Protein AF-W9H9Z2-F1 (afdb_monomer_lite)

pLDDT: mean 83.56, std 14.47, range [39.41, 97.75]

Radius of gyration: 13.72 Å; chains: 1; bounding box: 33×28×39 Å

Secondary structure (DSSP, 8-state):
----PPPPGGG-TT--TT-EEEEEEEEE---SS-TT-EEEEEEEEE-BTB-EEEEEEEEE-GGGSS-EEEEEEEEESS-HHHHHHHHHHHT-----

Organism: NCBI:txid1385369

Sequence (96 aa):
MSERQPVAPATIPLCGPADTLELIAGGSRATAREPDRCEWVFGAVHRGFGTWTHLYLVIESSRLGRSEIRLSLVLEGDRLDEARRRAVAGWWRPVD

Foldseek 3Di:
DDFDDPDDPVPPPPADPPKDKDFLDKGDPADPVFRRKIKTWMWMFHPPPATKIWIWIWIDGVVVVDIDIDTDDIDHHDCRVVVSVCCCVPPDDDPD

Structure (mmCIF, N/CA/C/O backbone):
data_AF-W9H9Z2-F1
#
_entry.id   AF-W9H9Z2-F1
#
loop_
_atom_site.group_PDB
_atom_site.id
_atom_site.type_symbol
_atom_site.label_atom_id
_atom_site.label_alt_id
_atom_site.label_comp_id
_atom_site.label_asym_id
_atom_site.label_entity_id
_atom_site.label_seq_id
_atom_site.pdbx_PDB_ins_code
_atom_site.Cartn_x
_atom_site.Cartn_y
_atom_site.Cartn_z
_atom_site.occupancy
_atom_site.B_iso_or_equiv
_atom_site.auth_seq_id
_atom_site.auth_comp_id
_atom_site.auth_asym_id
_atom_site.auth_atom_id
_atom_site.pdbx_PDB_model_num
ATOM 1 N N . MET A 1 1 ? 20.260 -10.115 -11.891 1.00 39.41 1 MET A N 1
ATOM 2 C CA . MET A 1 1 ? 19.622 -8.783 -11.952 1.00 39.41 1 MET A CA 1
ATOM 3 C C . MET A 1 1 ? 19.314 -8.397 -10.522 1.00 39.41 1 MET A C 1
ATOM 5 O O . MET A 1 1 ? 18.675 -9.189 -9.849 1.00 39.41 1 MET A O 1
ATOM 9 N N . SER A 1 2 ? 19.870 -7.295 -10.019 1.00 43.16 2 SER A N 1
ATOM 10 C CA . SER A 1 2 ? 19.665 -6.894 -8.623 1.00 43.16 2 SER A CA 1
ATOM 11 C C . SER A 1 2 ? 18.223 -6.422 -8.469 1.00 43.16 2 SER A C 1
ATOM 13 O O . SER A 1 2 ? 17.844 -5.433 -9.095 1.00 43.16 2 SER A O 1
ATOM 15 N N . GLU A 1 3 ? 17.412 -7.140 -7.697 1.00 54.50 3 GLU A N 1
ATOM 16 C CA . GLU A 1 3 ? 16.066 -6.693 -7.347 1.00 54.50 3 GLU A CA 1
ATOM 17 C C . GLU A 1 3 ? 16.210 -5.369 -6.594 1.00 54.50 3 GLU A C 1
ATOM 19 O O . GLU A 1 3 ? 16.836 -5.298 -5.534 1.00 54.50 3 GLU A O 1
ATOM 24 N N . ARG A 1 4 ? 15.741 -4.278 -7.206 1.00 60.91 4 ARG A N 1
ATOM 25 C CA . ARG A 1 4 ? 15.809 -2.951 -6.599 1.00 60.91 4 ARG A CA 1
ATOM 26 C C . ARG A 1 4 ? 14.914 -3.001 -5.365 1.00 60.91 4 ARG A C 1
ATOM 28 O O . ARG A 1 4 ? 13.702 -3.166 -5.499 1.00 60.91 4 ARG A O 1
ATOM 35 N N . GLN A 1 5 ? 15.518 -2.933 -4.180 1.00 59.84 5 GLN A N 1
ATOM 36 C CA . GLN A 1 5 ? 14.752 -2.933 -2.942 1.00 59.84 5 GLN A CA 1
ATOM 37 C C . GLN A 1 5 ? 13.783 -1.742 -2.945 1.00 59.84 5 GLN A C 1
ATOM 39 O O . GLN A 1 5 ? 14.144 -0.669 -3.439 1.00 59.84 5 GLN A O 1
ATOM 44 N N . PRO A 1 6 ? 12.560 -1.922 -2.421 1.00 60.97 6 PRO A N 1
ATOM 45 C CA . PRO A 1 6 ? 11.638 -0.818 -2.212 1.00 60.97 6 PRO A CA 1
ATOM 46 C C . PRO A 1 6 ? 12.333 0.269 -1.401 1.00 60.97 6 PRO A C 1
ATOM 48 O O . PRO A 1 6 ? 12.986 -0.028 -0.396 1.00 60.97 6 PRO A O 1
ATOM 51 N N . VAL A 1 7 ? 12.185 1.526 -1.822 1.00 60.31 7 VAL A N 1
ATOM 52 C CA . VAL A 1 7 ? 12.564 2.647 -0.962 1.00 60.31 7 VAL A CA 1
ATOM 53 C C . VAL A 1 7 ? 11.781 2.505 0.341 1.00 60.31 7 VAL A C 1
ATOM 55 O O . VAL A 1 7 ? 10.590 2.188 0.338 1.00 60.31 7 VAL A O 1
ATOM 58 N N . ALA A 1 8 ? 12.507 2.638 1.452 1.00 54.47 8 ALA A N 1
ATOM 59 C CA . ALA A 1 8 ? 12.034 2.298 2.781 1.00 54.47 8 ALA A CA 1
ATOM 60 C C . ALA A 1 8 ? 10.637 2.895 3.070 1.00 54.47 8 ALA A C 1
ATOM 62 O O . ALA A 1 8 ? 10.416 4.071 2.775 1.00 54.47 8 ALA A O 1
ATOM 63 N N . PRO A 1 9 ? 9.732 2.139 3.727 1.00 54.59 9 PRO A N 1
ATOM 64 C CA . PRO A 1 9 ? 8.369 2.572 4.064 1.00 54.59 9 PRO A CA 1
ATOM 65 C C . PRO A 1 9 ? 8.290 3.916 4.815 1.00 54.59 9 PRO A C 1
ATOM 67 O O . PRO A 1 9 ? 7.251 4.571 4.815 1.00 54.59 9 PRO A O 1
ATOM 70 N N . ALA A 1 10 ? 9.402 4.346 5.424 1.00 51.66 10 ALA A N 1
ATOM 71 C CA . ALA A 1 10 ? 9.573 5.628 6.103 1.00 51.66 10 ALA A CA 1
ATOM 72 C C . ALA A 1 10 ? 9.278 6.867 5.227 1.00 51.66 10 ALA A C 1
ATOM 74 O O . ALA A 1 10 ? 9.236 7.977 5.751 1.00 51.66 10 ALA A O 1
ATOM 75 N N . THR A 1 11 ? 9.078 6.706 3.915 1.00 56.41 11 THR A N 1
ATOM 76 C CA . THR A 1 11 ? 8.768 7.802 2.990 1.00 56.41 11 THR A CA 1
ATOM 77 C C . THR A 1 11 ? 7.286 8.005 2.705 1.00 56.41 11 THR A C 1
ATOM 79 O O . THR A 1 11 ? 6.982 8.990 2.040 1.00 56.41 11 THR A O 1
ATOM 82 N N . ILE A 1 12 ? 6.353 7.166 3.184 1.00 66.25 12 ILE A N 1
ATOM 83 C CA . ILE A 1 12 ? 4.923 7.515 3.103 1.00 66.25 12 ILE A CA 1
ATOM 84 C C . ILE A 1 12 ? 4.650 8.532 4.217 1.00 66.25 12 ILE A C 1
ATOM 86 O O . ILE A 1 12 ? 4.483 8.137 5.372 1.00 66.25 12 ILE A O 1
ATOM 90 N N . PRO A 1 13 ? 4.568 9.841 3.906 1.00 60.59 13 PRO A N 1
ATOM 91 C CA . PRO A 1 13 ? 4.598 10.912 4.906 1.00 60.59 13 PRO A CA 1
ATOM 92 C C . PRO A 1 13 ? 3.298 11.002 5.725 1.00 60.59 13 PRO A C 1
ATOM 94 O O . PRO A 1 13 ? 3.107 11.935 6.496 1.00 60.59 13 PRO A O 1
ATOM 97 N N . LEU A 1 14 ? 2.384 10.052 5.520 1.00 69.25 14 LEU A N 1
ATOM 98 C CA . LEU A 1 14 ? 1.044 10.001 6.090 1.00 69.25 14 LEU A CA 1
AT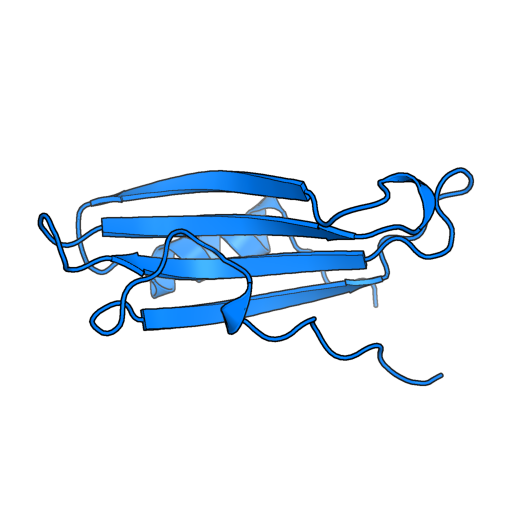OM 99 C C . LEU A 1 14 ? 0.916 8.959 7.207 1.00 69.25 14 LEU A C 1
ATOM 101 O O . LEU A 1 14 ? -0.133 8.907 7.840 1.00 69.25 14 LEU A O 1
ATOM 105 N N . CYS A 1 15 ? 1.937 8.127 7.442 1.00 81.62 15 CYS A N 1
ATOM 106 C CA . CYS A 1 15 ? 1.916 7.134 8.516 1.00 81.62 15 CYS A CA 1
ATOM 107 C C . CYS A 1 15 ? 2.607 7.685 9.769 1.00 81.62 15 CYS A C 1
ATOM 109 O O . CYS A 1 15 ? 3.787 8.033 9.737 1.00 81.62 15 CYS A O 1
ATOM 111 N N . GLY A 1 16 ? 1.867 7.764 10.872 1.00 81.69 16 GLY A N 1
ATOM 112 C CA . GLY A 1 16 ? 2.401 8.104 12.187 1.00 81.69 16 GLY A CA 1
ATOM 113 C C . GLY A 1 16 ? 2.965 6.887 12.937 1.00 81.69 16 GLY A C 1
ATOM 114 O O . GLY A 1 16 ? 2.799 5.751 12.499 1.00 81.69 16 GLY A O 1
ATOM 115 N N . PRO A 1 17 ? 3.575 7.086 14.120 1.00 83.69 17 PRO A N 1
ATOM 116 C CA . PRO A 1 17 ? 4.180 6.004 14.912 1.00 83.69 17 PRO A CA 1
ATOM 117 C C . PRO A 1 17 ? 3.213 4.894 15.358 1.00 83.69 17 PRO A C 1
ATOM 119 O O . PRO A 1 17 ? 3.652 3.802 15.701 1.00 83.69 17 PRO A O 1
ATOM 122 N N . ALA A 1 18 ? 1.908 5.180 15.397 1.00 85.75 18 ALA A N 1
ATOM 123 C CA . ALA A 1 18 ? 0.861 4.227 15.776 1.00 85.75 18 ALA A CA 1
ATOM 124 C C . ALA A 1 18 ? 0.264 3.465 14.575 1.00 85.75 18 ALA A C 1
ATOM 126 O O . ALA A 1 18 ? -0.569 2.565 14.748 1.00 85.75 18 ALA A O 1
ATOM 127 N N . ASP A 1 19 ? 0.659 3.838 13.360 1.00 90.19 19 ASP A N 1
ATOM 128 C CA . ASP A 1 19 ? 0.123 3.263 12.139 1.00 90.19 19 ASP A CA 1
ATOM 129 C C . ASP A 1 19 ? 0.911 2.007 11.758 1.00 90.19 19 ASP A C 1
ATOM 131 O O . ASP A 1 19 ? 2.107 1.881 12.020 1.00 90.19 19 ASP A O 1
ATOM 135 N N . THR A 1 20 ? 0.232 1.051 11.130 1.00 90.69 20 THR A N 1
ATOM 136 C CA . THR A 1 20 ? 0.899 -0.112 10.530 1.00 90.69 20 THR A CA 1
ATOM 137 C C . THR A 1 20 ? 1.111 0.163 9.056 1.00 90.69 20 THR A C 1
ATOM 139 O O . THR A 1 20 ? 0.188 0.635 8.402 1.00 90.69 20 THR A O 1
ATOM 142 N N . LEU A 1 21 ? 2.284 -0.172 8.524 1.00 90.19 21 LEU A N 1
ATOM 143 C CA . LEU A 1 21 ? 2.582 -0.061 7.102 1.00 90.19 21 LEU A CA 1
ATOM 144 C C . LEU A 1 21 ? 3.131 -1.389 6.578 1.00 90.19 21 LEU A C 1
ATOM 146 O O . LEU A 1 21 ? 4.127 -1.897 7.087 1.00 90.19 21 LEU A O 1
ATOM 150 N N . GLU A 1 22 ? 2.481 -1.940 5.559 1.00 90.88 22 GLU A N 1
ATOM 151 C CA . GLU A 1 22 ? 2.847 -3.190 4.894 1.00 90.88 22 GLU A CA 1
ATOM 152 C C . GLU A 1 22 ? 3.125 -2.920 3.415 1.00 90.88 22 GLU A C 1
ATOM 154 O O . GLU A 1 22 ? 2.308 -2.313 2.722 1.00 90.88 22 GLU A O 1
ATOM 159 N N . LEU A 1 23 ? 4.256 -3.409 2.905 1.00 90.06 23 LEU A N 1
ATOM 160 C CA . LEU A 1 23 ? 4.454 -3.543 1.465 1.00 90.06 23 LEU A CA 1
ATOM 161 C C . LEU A 1 23 ? 3.658 -4.756 0.976 1.00 90.06 23 LEU A C 1
ATOM 163 O O . LEU A 1 23 ? 3.997 -5.889 1.303 1.00 90.06 23 LEU A O 1
ATOM 167 N N . ILE A 1 24 ? 2.627 -4.513 0.173 1.00 90.75 24 ILE A N 1
ATOM 168 C CA . ILE A 1 24 ? 1.780 -5.566 -0.394 1.00 90.75 24 ILE A CA 1
ATOM 169 C C . ILE A 1 24 ? 2.439 -6.175 -1.631 1.00 90.75 24 ILE A C 1
ATOM 171 O O . ILE A 1 24 ? 2.420 -7.390 -1.818 1.00 90.75 24 ILE A O 1
ATOM 175 N N . ALA A 1 25 ? 2.981 -5.327 -2.505 1.00 88.31 25 ALA A N 1
ATOM 176 C CA . ALA A 1 25 ? 3.606 -5.752 -3.747 1.00 88.31 25 ALA A CA 1
ATOM 177 C C . ALA A 1 25 ? 4.488 -4.647 -4.329 1.00 88.31 25 ALA A C 1
ATOM 179 O O . ALA A 1 25 ? 4.328 -3.478 -3.985 1.00 88.31 25 ALA A O 1
ATOM 180 N N . GLY A 1 26 ? 5.387 -4.982 -5.247 1.00 87.69 26 GLY A N 1
ATOM 181 C CA . GLY A 1 26 ? 6.138 -3.970 -5.976 1.00 87.69 26 GLY A CA 1
ATOM 182 C C . GLY A 1 26 ? 7.213 -4.552 -6.876 1.00 87.69 26 GLY A C 1
ATOM 183 O O . GLY A 1 26 ? 7.509 -5.744 -6.819 1.00 87.69 26 GLY A O 1
ATOM 184 N N . GLY A 1 27 ? 7.772 -3.705 -7.733 1.00 87.31 27 GLY A N 1
ATOM 185 C CA . GLY A 1 27 ? 8.756 -4.123 -8.721 1.00 87.31 27 GLY A CA 1
ATOM 186 C C . GLY A 1 27 ? 8.907 -3.163 -9.896 1.00 87.31 27 GLY A C 1
ATOM 187 O O . GLY A 1 27 ? 8.342 -2.066 -9.931 1.00 87.31 27 GLY A O 1
ATOM 188 N N . SER A 1 28 ? 9.703 -3.598 -10.874 1.00 88.62 28 SER A N 1
ATOM 189 C CA . SER A 1 28 ? 9.919 -2.853 -12.113 1.00 88.62 28 SER A CA 1
ATOM 190 C C . SER A 1 28 ? 8.634 -2.778 -12.935 1.00 88.62 28 SER A C 1
ATOM 192 O O . SER A 1 28 ? 7.987 -3.784 -13.218 1.00 88.62 28 SER A O 1
ATOM 194 N N . ARG A 1 29 ? 8.301 -1.56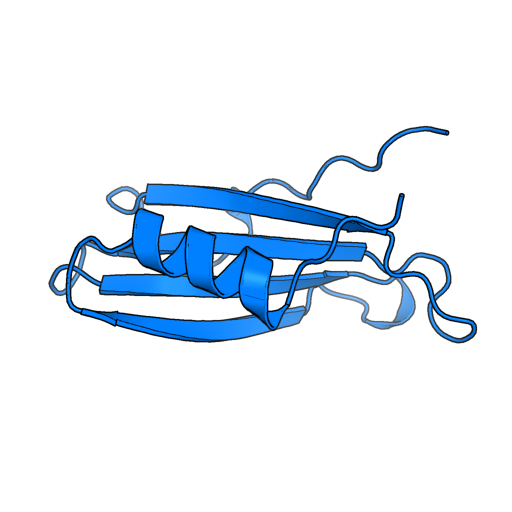1 -13.354 1.00 88.38 29 ARG A N 1
ATOM 195 C CA . ARG A 1 29 ? 7.212 -1.210 -14.270 1.00 88.38 29 ARG A CA 1
ATOM 196 C C . ARG A 1 29 ? 7.755 -0.293 -15.362 1.00 88.38 29 ARG A C 1
ATOM 198 O O . ARG A 1 29 ? 7.151 0.732 -15.696 1.00 88.38 29 ARG A O 1
ATOM 205 N N . ALA A 1 30 ? 8.932 -0.665 -15.861 1.00 89.12 30 ALA A N 1
ATOM 206 C CA . ALA A 1 30 ? 9.653 0.041 -16.900 1.00 89.12 30 ALA A CA 1
ATOM 207 C C . ALA A 1 30 ? 8.773 0.255 -18.137 1.00 89.12 30 ALA A C 1
ATOM 209 O O . ALA A 1 30 ? 8.040 -0.630 -18.578 1.00 89.12 30 ALA A O 1
ATOM 210 N N . THR A 1 31 ? 8.874 1.444 -18.715 1.00 88.62 31 THR A N 1
ATOM 211 C CA . THR A 1 31 ? 8.257 1.780 -19.998 1.00 88.62 31 THR A CA 1
ATOM 212 C C . THR A 1 31 ? 9.316 2.355 -20.928 1.00 88.62 31 THR A C 1
ATOM 214 O O . THR A 1 31 ? 10.385 2.763 -20.479 1.00 88.62 31 THR A O 1
ATOM 217 N N . ALA A 1 32 ? 9.017 2.472 -22.224 1.00 89.94 32 ALA A N 1
ATOM 218 C CA . ALA A 1 32 ? 9.934 3.108 -23.174 1.00 89.94 32 ALA A CA 1
ATOM 219 C C . ALA A 1 32 ? 10.301 4.558 -22.791 1.00 89.94 32 ALA A C 1
ATOM 221 O O . ALA A 1 32 ? 11.372 5.036 -23.147 1.00 89.94 32 ALA A O 1
ATOM 222 N N . ARG A 1 33 ? 9.416 5.263 -22.069 1.00 90.06 33 ARG A N 1
ATOM 223 C CA . ARG A 1 33 ? 9.641 6.646 -21.612 1.00 90.06 33 ARG A CA 1
ATOM 224 C C . ARG A 1 33 ? 10.304 6.729 -20.238 1.00 90.06 33 ARG A C 1
ATOM 226 O O . 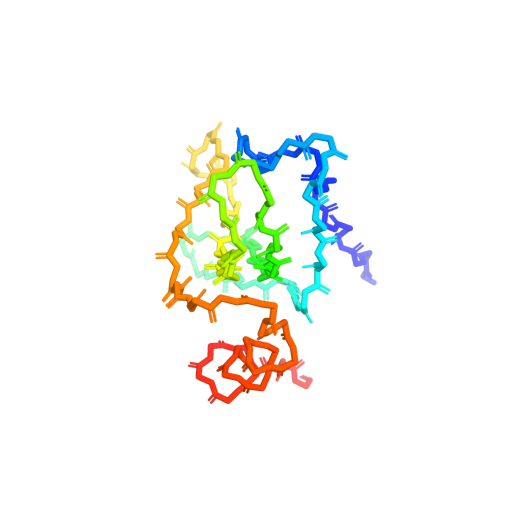ARG A 1 33 ? 10.910 7.747 -19.925 1.00 90.06 33 ARG A O 1
ATOM 233 N N . GLU A 1 34 ? 10.151 5.694 -19.420 1.00 91.62 34 GLU A N 1
ATOM 234 C CA . GLU A 1 34 ? 10.632 5.632 -18.038 1.00 91.62 34 GLU A CA 1
ATOM 235 C C . GLU A 1 34 ? 11.212 4.225 -17.796 1.00 91.62 34 GLU A C 1
ATOM 237 O O . GLU A 1 34 ? 10.535 3.360 -17.232 1.00 91.62 34 GLU A O 1
ATOM 242 N N . PRO A 1 35 ? 12.431 3.941 -18.292 1.00 90.56 35 PRO A N 1
ATOM 243 C CA . PRO A 1 35 ? 13.008 2.593 -18.275 1.00 90.56 35 PRO A CA 1
ATOM 244 C C . PRO A 1 35 ? 13.422 2.131 -16.872 1.00 90.56 35 PRO A C 1
ATOM 246 O O . PRO A 1 35 ? 13.586 0.9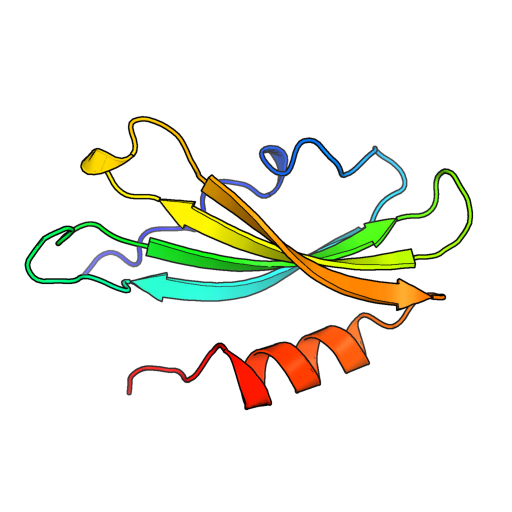41 -16.630 1.00 90.56 35 PRO A O 1
ATOM 249 N N . ASP A 1 36 ? 13.580 3.066 -15.940 1.00 90.44 36 ASP A N 1
ATOM 250 C CA . ASP A 1 36 ? 13.932 2.822 -14.544 1.00 90.44 36 ASP A CA 1
ATOM 251 C C . ASP A 1 36 ? 12.717 2.855 -13.609 1.00 90.44 36 ASP A C 1
ATOM 253 O O . ASP A 1 36 ? 12.885 2.897 -12.388 1.00 90.44 36 ASP A O 1
ATOM 257 N N . ARG A 1 37 ? 11.507 2.879 -14.184 1.00 91.62 37 ARG A N 1
ATOM 258 C CA . ARG A 1 37 ? 10.265 3.043 -13.442 1.00 91.62 37 ARG A CA 1
ATOM 259 C C . ARG A 1 37 ? 9.995 1.855 -12.533 1.00 91.62 37 ARG A C 1
ATOM 261 O O . ARG A 1 37 ? 9.925 0.714 -12.989 1.00 91.62 37 ARG A O 1
ATOM 268 N N . CYS A 1 38 ? 9.749 2.146 -11.267 1.00 90.12 38 CYS A N 1
ATOM 269 C CA . CYS A 1 38 ? 9.331 1.179 -10.268 1.00 90.12 38 CYS A CA 1
ATOM 270 C C . CYS A 1 38 ? 8.011 1.620 -9.639 1.00 90.12 38 CYS A C 1
ATOM 272 O O . CYS A 1 38 ? 7.739 2.811 -9.481 1.00 90.12 38 CYS A O 1
ATOM 274 N N . GLU A 1 39 ? 7.183 0.639 -9.306 1.00 90.75 39 GLU A N 1
ATOM 275 C CA . GLU A 1 39 ? 5.931 0.843 -8.589 1.00 90.75 39 GLU A CA 1
ATOM 276 C C . GLU A 1 39 ? 5.895 -0.059 -7.361 1.00 90.75 39 GLU A C 1
ATOM 278 O O . GLU A 1 39 ? 6.283 -1.227 -7.438 1.00 90.75 39 GLU A O 1
ATOM 283 N N . TRP A 1 40 ? 5.366 0.460 -6.257 1.00 90.00 40 TRP A N 1
ATOM 284 C CA . TRP A 1 40 ? 5.139 -0.293 -5.029 1.00 90.00 40 TRP A CA 1
ATOM 285 C C . TRP A 1 40 ? 3.769 0.023 -4.459 1.00 90.00 40 TRP A C 1
ATOM 287 O O . TRP A 1 40 ? 3.339 1.174 -4.416 1.00 90.00 40 TRP A O 1
ATOM 297 N N . VAL A 1 41 ? 3.087 -1.015 -4.004 1.00 91.19 41 VAL A N 1
ATOM 298 C CA . VAL A 1 41 ? 1.783 -0.939 -3.369 1.00 91.19 41 VAL A CA 1
ATOM 299 C C . VAL A 1 41 ? 1.959 -1.168 -1.880 1.00 91.19 41 VAL A C 1
ATOM 301 O O . VAL A 1 41 ? 2.425 -2.227 -1.461 1.00 91.19 41 VAL A O 1
ATOM 304 N N . PHE A 1 42 ? 1.539 -0.194 -1.084 1.00 91.75 42 PHE A N 1
ATOM 305 C CA . PHE A 1 42 ? 1.567 -0.261 0.368 1.00 91.75 42 PHE A CA 1
ATOM 306 C C . PHE A 1 42 ? 0.153 -0.237 0.939 1.00 91.75 42 PHE A C 1
ATOM 308 O O . PHE A 1 42 ? -0.676 0.565 0.514 1.00 91.75 42 PHE A O 1
ATOM 315 N N . GLY A 1 43 ? -0.111 -1.090 1.923 1.00 93.88 43 GLY A N 1
ATOM 316 C CA . GLY A 1 43 ? -1.288 -1.008 2.778 1.00 93.88 43 GLY A CA 1
ATOM 317 C C . GLY A 1 43 ? -0.918 -0.347 4.100 1.00 93.88 43 GLY A C 1
ATOM 318 O O . GLY A 1 43 ? 0.025 -0.782 4.755 1.00 93.88 43 GLY A O 1
ATOM 319 N N . ALA A 1 44 ? -1.646 0.693 4.492 1.00 94.19 44 ALA A N 1
ATOM 320 C CA . ALA A 1 44 ? -1.461 1.375 5.765 1.00 94.19 44 ALA A CA 1
ATOM 321 C C . ALA A 1 44 ? -2.716 1.243 6.626 1.00 94.19 44 ALA A C 1
ATOM 323 O O . ALA A 1 44 ? -3.812 1.480 6.127 1.00 94.19 44 ALA A O 1
ATOM 324 N N . VAL A 1 45 ? -2.566 0.921 7.909 1.00 95.75 45 VAL A N 1
ATOM 325 C CA . VAL A 1 45 ? -3.648 1.012 8.898 1.00 95.75 45 VAL A CA 1
ATOM 326 C C . VAL A 1 45 ? -3.376 2.214 9.789 1.00 95.75 45 VAL A C 1
ATOM 328 O O . VAL A 1 45 ? -2.502 2.159 10.655 1.00 95.75 45 VAL A O 1
ATOM 331 N N . HIS A 1 46 ? -4.126 3.289 9.565 1.00 94.38 46 HIS A N 1
ATOM 332 C CA . HIS A 1 46 ? -4.069 4.515 10.346 1.00 94.38 46 HIS A CA 1
ATOM 333 C C . HIS A 1 46 ? -4.892 4.384 11.627 1.00 94.38 46 HIS A C 1
ATOM 335 O O . HIS A 1 46 ? -6.008 3.861 11.584 1.00 94.38 46 HIS A O 1
ATOM 341 N N . ARG A 1 47 ? -4.357 4.855 12.761 1.00 92.44 47 ARG A N 1
ATOM 342 C CA . ARG A 1 47 ? -5.017 4.768 14.084 1.00 92.44 47 ARG A CA 1
ATOM 343 C C . ARG A 1 47 ? -5.167 6.102 14.820 1.00 92.44 47 ARG A C 1
ATOM 345 O O . ARG A 1 47 ? -5.800 6.143 15.870 1.00 92.44 47 ARG A O 1
ATOM 352 N N . GLY A 1 48 ? -4.612 7.192 14.286 1.00 85.88 48 GLY A N 1
ATOM 353 C CA . GLY A 1 48 ? -4.613 8.504 14.952 1.00 85.88 48 GLY A CA 1
ATOM 354 C C . GLY A 1 48 ? -5.986 9.185 15.068 1.00 85.88 48 GLY A C 1
ATOM 355 O O . GLY A 1 48 ? -6.215 9.918 16.025 1.00 85.88 48 GLY A O 1
ATOM 356 N N . PHE A 1 49 ? -6.909 8.931 14.134 1.00 85.50 49 PHE A N 1
ATOM 357 C CA . PHE A 1 49 ? -8.241 9.558 14.081 1.00 85.50 49 PHE A CA 1
ATOM 358 C C . PHE A 1 49 ? -9.314 8.531 13.685 1.00 85.50 49 PHE A C 1
ATOM 360 O O . PHE A 1 49 ? -9.975 8.642 12.652 1.00 85.50 49 PHE A O 1
ATOM 367 N N . GLY A 1 50 ? -9.443 7.487 14.504 1.00 90.50 50 GLY A N 1
ATOM 368 C CA . GLY A 1 50 ? -10.184 6.276 14.148 1.00 90.50 50 GLY A CA 1
ATOM 369 C C . GLY A 1 50 ? -9.314 5.290 13.369 1.00 90.50 50 GLY A C 1
ATOM 370 O O . GLY A 1 50 ? -8.154 5.576 13.067 1.00 90.50 50 GLY A O 1
ATOM 371 N N . THR A 1 51 ? -9.860 4.108 13.084 1.00 95.75 51 THR A N 1
ATOM 372 C CA . THR A 1 51 ? -9.142 3.067 12.3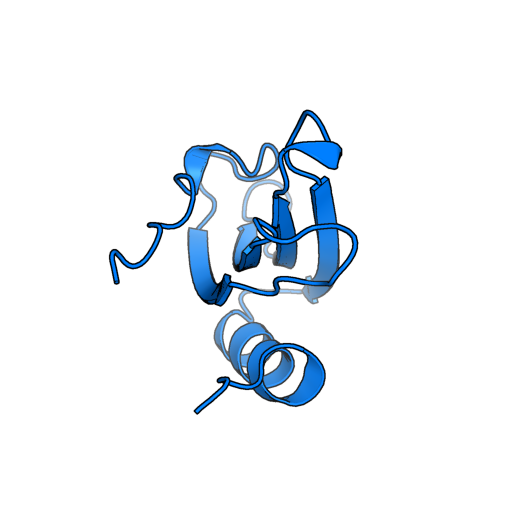41 1.00 95.75 51 THR A CA 1
ATOM 373 C C . THR A 1 51 ? -9.522 3.119 10.872 1.00 95.75 51 THR A C 1
ATOM 375 O O . THR A 1 51 ? -10.691 2.952 10.534 1.00 95.75 51 THR A O 1
ATOM 378 N N . TRP A 1 52 ? -8.530 3.313 10.009 1.00 96.88 52 TRP A N 1
ATOM 379 C CA . TRP A 1 52 ? -8.710 3.378 8.560 1.00 96.88 52 TRP A CA 1
ATOM 380 C C . TRP A 1 52 ? -7.627 2.577 7.861 1.00 96.88 52 TRP A C 1
ATOM 382 O O . TRP A 1 52 ? -6.461 2.664 8.231 1.00 96.88 52 TRP A O 1
ATOM 392 N N . THR A 1 53 ? -7.991 1.845 6.817 1.00 96.75 53 THR A N 1
ATOM 393 C CA . THR A 1 53 ? -7.036 1.160 5.949 1.00 96.75 53 THR A CA 1
ATOM 394 C C . THR A 1 53 ? -6.921 1.893 4.625 1.00 96.75 53 THR A C 1
ATOM 396 O O . THR A 1 53 ? -7.893 2.002 3.879 1.00 96.75 53 THR A O 1
ATOM 399 N N . HIS A 1 54 ? -5.729 2.384 4.315 1.00 95.00 54 HIS A N 1
ATOM 400 C CA . HIS A 1 54 ? -5.409 3.047 3.060 1.00 95.00 54 HIS A CA 1
ATOM 401 C C . HIS A 1 54 ? -4.527 2.155 2.197 1.00 95.00 54 HIS A C 1
ATOM 403 O O . HIS A 1 54 ? -3.695 1.404 2.702 1.00 95.00 54 HIS A O 1
ATOM 409 N N . LEU A 1 55 ? -4.682 2.265 0.882 1.00 93.19 55 LEU A N 1
ATOM 410 C CA . LEU A 1 55 ? -3.776 1.646 -0.073 1.00 93.19 55 LEU A CA 1
ATOM 411 C C . LEU A 1 55 ? -3.104 2.732 -0.899 1.00 93.19 55 LEU A C 1
ATOM 413 O O . LEU A 1 55 ? -3.772 3.493 -1.603 1.00 93.19 55 LEU A O 1
ATOM 417 N N . TYR A 1 56 ? -1.783 2.784 -0.813 1.00 92.12 56 TYR A N 1
ATOM 418 C CA . TYR A 1 56 ? -0.949 3.737 -1.521 1.00 92.12 56 TYR A CA 1
ATOM 419 C C . TYR A 1 56 ? -0.209 3.050 -2.663 1.00 92.12 56 TYR A C 1
ATOM 421 O O . TYR A 1 56 ? 0.371 1.983 -2.482 1.00 92.12 56 TYR A O 1
ATOM 429 N N . LEU A 1 57 ? -0.196 3.688 -3.829 1.00 90.81 57 LEU A N 1
ATOM 430 C CA . LEU A 1 57 ? 0.715 3.373 -4.920 1.00 90.81 57 LEU A CA 1
ATOM 431 C C . LEU A 1 57 ? 1.843 4.403 -4.903 1.00 90.81 57 LEU A C 1
ATOM 433 O O . LEU A 1 57 ? 1.591 5.599 -5.052 1.00 90.81 57 LEU A O 1
ATOM 437 N N . VAL A 1 58 ? 3.071 3.935 -4.732 1.00 90.62 58 VAL A N 1
ATOM 438 C CA . VAL A 1 58 ? 4.288 4.739 -4.808 1.00 90.62 58 VAL A CA 1
ATOM 439 C C . VAL A 1 58 ? 4.947 4.467 -6.151 1.00 90.62 58 VAL A C 1
ATOM 441 O O . VAL A 1 58 ? 5.170 3.312 -6.507 1.00 90.62 58 VAL A O 1
ATOM 444 N N . ILE A 1 59 ? 5.229 5.522 -6.906 1.00 90.25 59 ILE A N 1
ATOM 445 C CA . ILE A 1 59 ? 5.838 5.457 -8.233 1.00 90.25 59 ILE A CA 1
ATOM 446 C C . ILE A 1 59 ? 7.156 6.217 -8.187 1.00 90.25 59 ILE A C 1
ATOM 448 O O . ILE A 1 59 ? 7.195 7.383 -7.788 1.00 90.25 59 ILE A O 1
ATOM 452 N N . GLU A 1 60 ? 8.223 5.581 -8.653 1.00 89.88 60 GLU A N 1
ATOM 453 C CA . GLU A 1 60 ? 9.525 6.221 -8.812 1.00 89.88 60 GLU A CA 1
ATOM 454 C C . GLU A 1 60 ? 10.050 6.047 -10.226 1.00 89.88 60 GLU A C 1
ATOM 456 O O . GLU A 1 60 ? 9.925 4.992 -10.842 1.00 89.88 60 GLU A O 1
ATOM 461 N N . SER A 1 61 ? 10.662 7.110 -10.728 1.00 90.56 61 SER A N 1
ATOM 462 C CA . SER A 1 61 ? 11.499 7.131 -11.920 1.00 90.56 61 SER A CA 1
ATOM 463 C C . SER A 1 61 ? 12.383 8.366 -11.817 1.00 90.56 61 SER A C 1
ATOM 465 O O . SER A 1 61 ? 11.952 9.401 -11.298 1.00 90.56 61 SER A O 1
ATOM 467 N N . SER A 1 62 ? 13.600 8.292 -12.348 1.00 88.19 62 SER A N 1
ATOM 468 C CA . SER A 1 62 ? 14.490 9.448 -12.509 1.00 88.19 62 SER A CA 1
ATOM 469 C C . SER A 1 62 ? 13.804 10.633 -13.193 1.00 88.19 62 SER A C 1
ATOM 471 O O . SER A 1 62 ? 14.104 11.780 -12.868 1.00 88.19 62 SER A O 1
ATOM 473 N N . ARG A 1 63 ? 12.822 10.384 -14.071 1.00 88.94 63 ARG A N 1
ATOM 474 C CA . ARG A 1 63 ? 12.049 11.435 -14.746 1.00 88.94 63 ARG A CA 1
ATOM 475 C C . ARG A 1 63 ? 11.162 12.249 -13.799 1.00 88.94 63 ARG A C 1
ATOM 477 O O . ARG A 1 63 ? 10.886 13.411 -14.085 1.00 88.94 63 ARG A O 1
ATOM 484 N N . LEU A 1 64 ? 10.693 11.659 -12.698 1.00 85.00 64 LEU A N 1
ATOM 485 C CA . LEU A 1 64 ? 9.787 12.329 -11.759 1.00 85.00 64 LEU A CA 1
ATOM 486 C C . LEU A 1 64 ? 10.520 13.297 -10.820 1.00 85.00 64 LEU A C 1
ATOM 488 O O . LEU A 1 64 ? 9.888 14.183 -10.248 1.00 85.00 64 LEU A O 1
ATOM 492 N N . GLY A 1 65 ? 11.832 13.127 -10.620 1.00 83.06 65 GLY A N 1
ATOM 493 C CA . GLY A 1 65 ? 12.643 13.925 -9.687 1.00 83.06 65 GLY A CA 1
ATOM 494 C C . GLY A 1 65 ? 12.313 13.730 -8.195 1.00 83.06 65 GLY A C 1
ATOM 495 O O . GLY A 1 65 ? 13.111 14.110 -7.344 1.00 83.06 65 GLY A O 1
ATOM 496 N N . ARG A 1 66 ? 11.164 13.127 -7.869 1.00 83.62 66 ARG A N 1
ATOM 497 C CA . ARG A 1 66 ? 10.715 12.697 -6.536 1.00 83.62 66 ARG A CA 1
ATOM 498 C C . ARG A 1 66 ? 9.723 11.540 -6.672 1.00 83.62 66 ARG A C 1
ATOM 500 O O . ARG A 1 66 ? 9.112 11.391 -7.730 1.00 83.62 66 ARG A O 1
ATOM 507 N N . SER A 1 67 ? 9.513 10.773 -5.606 1.00 86.88 67 SER A N 1
ATOM 508 C CA . SER A 1 67 ? 8.476 9.737 -5.582 1.00 86.88 67 SER A CA 1
ATOM 509 C C . SER A 1 67 ? 7.082 10.370 -5.697 1.00 86.88 67 SER A C 1
ATOM 511 O O . SER A 1 67 ? 6.775 11.369 -5.039 1.00 86.88 67 SER A O 1
ATOM 513 N N . GLU A 1 68 ? 6.229 9.797 -6.542 1.00 90.00 68 GLU A N 1
ATOM 514 C CA . GLU A 1 68 ? 4.807 10.129 -6.616 1.00 90.00 68 GLU A CA 1
ATOM 515 C C . GLU A 1 68 ? 4.026 9.147 -5.737 1.00 90.00 68 GLU A C 1
ATOM 517 O O . GLU A 1 68 ? 4.198 7.937 -5.860 1.00 90.00 68 GLU A O 1
ATOM 522 N N . ILE A 1 69 ? 3.161 9.656 -4.857 1.00 89.69 69 ILE A N 1
ATOM 523 C CA . ILE A 1 69 ? 2.339 8.837 -3.958 1.00 89.69 69 ILE A CA 1
ATOM 524 C C . ILE A 1 69 ? 0.871 9.062 -4.304 1.00 89.69 69 ILE A C 1
ATOM 526 O O . ILE A 1 69 ? 0.385 10.193 -4.271 1.00 89.69 69 ILE A O 1
ATOM 530 N N . ARG A 1 70 ? 0.151 7.983 -4.613 1.00 90.88 70 ARG A N 1
ATOM 531 C CA . ARG A 1 70 ? -1.281 8.005 -4.930 1.00 90.88 70 ARG A CA 1
ATOM 532 C C . ARG A 1 70 ? -2.066 7.192 -3.918 1.00 90.88 70 ARG A C 1
ATOM 534 O O . ARG A 1 70 ? -1.838 5.993 -3.776 1.00 90.88 70 ARG A O 1
ATOM 541 N N . LEU A 1 71 ? -3.042 7.819 -3.270 1.00 91.81 71 LEU A N 1
ATOM 542 C CA . LEU A 1 71 ? -4.045 7.104 -2.488 1.00 91.81 71 LEU A CA 1
ATOM 543 C C . LEU A 1 71 ? -5.046 6.449 -3.446 1.00 91.81 71 LEU A C 1
ATOM 545 O O . LEU A 1 71 ? -5.755 7.137 -4.174 1.00 91.81 71 LEU A O 1
ATOM 549 N N . SER A 1 72 ? -5.066 5.121 -3.466 1.00 90.81 72 SER A N 1
ATOM 550 C CA . SER A 1 72 ? -5.827 4.325 -4.437 1.00 90.81 72 SER A CA 1
ATOM 551 C C . SER A 1 72 ? -7.061 3.656 -3.821 1.00 90.81 72 SER A C 1
ATOM 553 O O . SER A 1 72 ? -8.016 3.358 -4.533 1.00 90.81 72 SER A O 1
ATOM 555 N N . LEU A 1 73 ? -7.064 3.428 -2.503 1.00 93.25 73 LEU A N 1
ATOM 556 C CA . LEU A 1 73 ? -8.206 2.883 -1.763 1.00 93.25 73 LEU A CA 1
ATOM 557 C C . LEU A 1 73 ? -8.236 3.433 -0.337 1.00 93.25 73 LEU A C 1
ATOM 559 O O . LEU A 1 73 ? -7.184 3.593 0.278 1.00 93.25 73 LEU A O 1
ATOM 563 N N . VAL A 1 74 ? -9.443 3.643 0.188 1.00 95.38 74 VAL A N 1
ATOM 564 C CA . VAL A 1 74 ? -9.716 3.951 1.597 1.00 95.38 74 VAL A CA 1
ATOM 565 C C . VAL A 1 74 ? -10.822 3.018 2.076 1.00 95.38 74 VAL A C 1
ATOM 567 O O . VAL A 1 74 ? -11.857 2.904 1.421 1.00 95.38 74 VAL A O 1
ATOM 570 N N . LEU A 1 75 ? -10.599 2.345 3.200 1.00 96.56 75 LEU A N 1
ATOM 571 C CA . LEU A 1 75 ? -11.563 1.475 3.867 1.00 96.56 75 LEU A CA 1
ATOM 572 C C . LEU A 1 75 ? -11.653 1.867 5.341 1.00 96.56 75 LEU A C 1
ATOM 574 O O . LEU A 1 75 ? -10.635 2.129 5.978 1.00 96.56 75 LEU A O 1
ATOM 578 N N . GLU A 1 76 ? -12.858 1.861 5.894 1.00 97.06 76 GLU A N 1
ATOM 579 C CA . GLU A 1 76 ? -13.057 2.033 7.332 1.00 97.06 76 GLU A CA 1
ATOM 580 C C . GLU A 1 76 ? -12.706 0.740 8.091 1.00 97.06 76 GLU A C 1
ATOM 582 O O . GLU A 1 76 ? -13.076 -0.371 7.687 1.00 97.06 76 GLU A O 1
ATOM 587 N N . GLY A 1 77 ? -12.005 0.893 9.213 1.00 97.75 77 GLY A N 1
ATOM 588 C CA . GLY A 1 77 ? -11.526 -0.190 10.063 1.00 97.75 77 GLY A CA 1
ATOM 589 C C . GLY A 1 77 ? -10.176 -0.771 9.639 1.00 97.75 77 GLY A C 1
ATOM 590 O O . GLY A 1 77 ? -9.546 -0.340 8.670 1.00 97.75 77 GLY A O 1
ATOM 591 N N . ASP A 1 78 ? -9.731 -1.776 10.395 1.00 97.50 78 ASP A N 1
ATOM 592 C CA . ASP A 1 78 ? -8.576 -2.599 10.035 1.00 97.50 78 ASP A CA 1
ATOM 593 C C . ASP A 1 78 ? -9.021 -3.636 8.993 1.00 97.50 78 ASP A C 1
ATOM 595 O O . ASP A 1 78 ? -9.741 -4.595 9.281 1.00 97.50 78 ASP A O 1
ATOM 599 N N . ARG A 1 79 ? -8.686 -3.361 7.736 1.00 97.50 79 ARG A N 1
ATOM 600 C CA . ARG A 1 79 ? -9.125 -4.084 6.538 1.00 97.50 79 ARG A CA 1
ATOM 601 C C . ARG A 1 79 ? -7.928 -4.423 5.655 1.00 97.50 79 ARG A C 1
ATOM 603 O O . ARG A 1 79 ? -8.065 -4.514 4.434 1.00 97.50 79 ARG A O 1
ATOM 610 N N . LEU A 1 80 ? -6.749 -4.609 6.251 1.00 95.25 80 LEU A N 1
ATOM 611 C CA . LEU A 1 80 ? -5.501 -4.806 5.512 1.00 95.25 80 LEU A CA 1
ATOM 612 C C . LEU A 1 80 ? -5.551 -6.033 4.589 1.00 95.25 80 LEU A C 1
ATOM 614 O O . LEU A 1 80 ? -5.167 -5.948 3.424 1.00 95.25 80 LEU A O 1
ATOM 618 N N . ASP A 1 81 ? -6.139 -7.139 5.049 1.00 95.69 81 ASP A N 1
ATOM 619 C CA . ASP A 1 81 ? -6.331 -8.334 4.219 1.00 95.69 81 ASP A CA 1
ATOM 620 C C . ASP A 1 81 ? -7.256 -8.087 3.018 1.00 95.69 81 ASP A C 1
ATOM 622 O O . ASP A 1 81 ? -7.060 -8.651 1.938 1.00 95.69 81 ASP A O 1
ATOM 626 N N . GLU A 1 82 ? -8.280 -7.247 3.182 1.00 95.19 82 GLU A N 1
ATOM 627 C CA . GLU A 1 82 ? -9.159 -6.863 2.079 1.00 95.19 82 GLU A CA 1
ATOM 628 C C . GLU A 1 82 ? -8.430 -5.965 1.079 1.00 95.19 82 GLU A C 1
ATOM 630 O O . GLU A 1 82 ? -8.517 -6.203 -0.129 1.00 95.19 82 GLU A O 1
ATOM 635 N N . ALA A 1 83 ? -7.667 -4.987 1.571 1.00 93.38 83 ALA A N 1
ATOM 636 C CA . ALA A 1 83 ? -6.820 -4.144 0.740 1.00 93.38 83 ALA A CA 1
ATOM 637 C C . ALA A 1 83 ? -5.816 -4.990 -0.062 1.00 93.38 83 ALA A C 1
ATOM 639 O O . ALA A 1 83 ? -5.706 -4.800 -1.272 1.00 93.38 83 ALA A O 1
ATOM 640 N N . ARG A 1 84 ? -5.177 -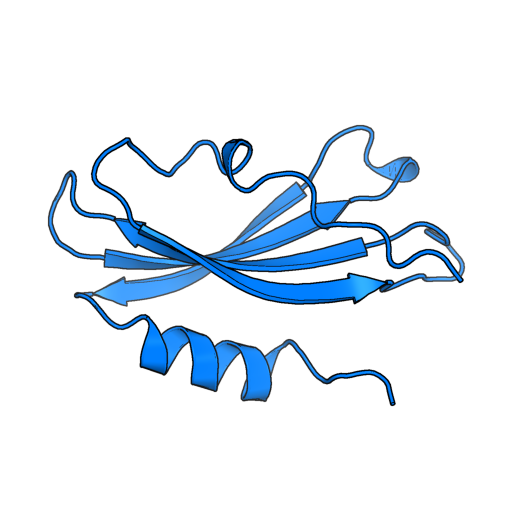5.993 0.563 1.00 93.06 84 ARG A N 1
ATOM 641 C CA . ARG A 1 84 ? -4.257 -6.933 -0.100 1.00 93.06 84 ARG A CA 1
ATOM 642 C C . ARG A 1 84 ? -4.936 -7.688 -1.242 1.00 93.06 84 ARG A C 1
ATOM 644 O O . ARG A 1 84 ? -4.431 -7.696 -2.363 1.00 93.06 84 ARG A O 1
ATOM 651 N N . ARG A 1 85 ? -6.114 -8.277 -0.996 1.00 92.62 85 ARG A N 1
ATOM 652 C CA . ARG A 1 85 ? -6.872 -8.996 -2.038 1.00 92.62 85 ARG A CA 1
ATOM 653 C C . ARG A 1 85 ? -7.243 -8.085 -3.209 1.00 92.62 85 ARG A C 1
ATOM 655 O O . ARG A 1 85 ? -7.083 -8.482 -4.361 1.00 92.62 85 ARG A O 1
ATOM 662 N N . ARG A 1 86 ? -7.708 -6.862 -2.929 1.00 90.19 86 ARG A N 1
ATOM 663 C CA . ARG A 1 86 ? -8.071 -5.884 -3.970 1.00 90.19 86 ARG A CA 1
ATOM 664 C C . ARG A 1 86 ? -6.848 -5.402 -4.757 1.00 90.19 86 ARG A C 1
ATOM 666 O O . ARG A 1 86 ? -6.939 -5.276 -5.975 1.00 90.19 86 ARG A O 1
ATOM 673 N N . ALA A 1 87 ? -5.709 -5.205 -4.091 1.00 88.56 87 ALA A N 1
ATOM 674 C CA . ALA A 1 87 ? -4.448 -4.823 -4.723 1.00 88.56 87 ALA A CA 1
ATOM 675 C C . ALA A 1 87 ? -4.016 -5.828 -5.795 1.00 88.56 87 ALA A C 1
ATOM 677 O O . ALA A 1 87 ? -3.748 -5.451 -6.935 1.00 88.56 87 ALA A O 1
ATOM 678 N N . VAL A 1 88 ? -3.989 -7.111 -5.426 1.00 84.50 88 VAL A N 1
ATOM 679 C CA . VAL A 1 88 ? -3.564 -8.205 -6.309 1.00 84.50 88 VAL A CA 1
ATOM 680 C C . VAL A 1 88 ? -4.569 -8.423 -7.443 1.00 84.50 88 VAL A C 1
ATOM 682 O O . VAL A 1 88 ? -4.184 -8.643 -8.587 1.00 84.50 88 VAL A O 1
ATOM 685 N N . ALA A 1 89 ? -5.870 -8.320 -7.163 1.00 82.56 89 ALA A N 1
ATOM 686 C CA . ALA A 1 89 ? -6.894 -8.518 -8.187 1.00 82.56 89 ALA A CA 1
ATOM 687 C C . ALA A 1 89 ? -6.952 -7.374 -9.219 1.00 82.56 89 ALA A C 1
ATOM 689 O O . ALA A 1 89 ? -7.216 -7.625 -10.396 1.00 82.56 89 ALA A O 1
ATOM 690 N N . GLY A 1 90 ? -6.745 -6.126 -8.780 1.00 73.38 90 GLY A N 1
ATOM 691 C CA . GLY A 1 90 ? -7.017 -4.932 -9.586 1.00 73.38 90 GLY A CA 1
ATOM 692 C C . GLY A 1 90 ? -5.795 -4.213 -10.158 1.00 73.38 90 GLY A C 1
ATOM 693 O O . GLY A 1 90 ? -5.912 -3.584 -11.208 1.00 73.38 90 GLY A O 1
ATOM 694 N N . TRP A 1 91 ? -4.634 -4.282 -9.500 1.00 70.31 91 TRP A N 1
ATOM 695 C CA . TRP A 1 91 ? -3.497 -3.407 -9.822 1.00 70.31 91 TRP A CA 1
ATOM 696 C C . TRP A 1 91 ? -2.182 -4.144 -10.004 1.00 70.31 91 TRP A C 1
ATOM 698 O O . TRP A 1 91 ? -1.430 -3.851 -10.936 1.00 70.31 91 TRP A O 1
ATOM 708 N N . TRP A 1 92 ? -1.896 -5.103 -9.133 1.00 67.25 92 TRP A N 1
ATOM 709 C CA . TRP A 1 92 ? -0.634 -5.813 -9.159 1.00 67.25 92 TRP A CA 1
ATOM 710 C C . TRP A 1 92 ? -0.807 -7.222 -9.707 1.00 67.25 92 TRP A C 1
ATOM 712 O O . TRP A 1 92 ? -1.254 -8.122 -9.003 1.00 67.25 92 TRP A O 1
ATOM 722 N N . ARG A 1 93 ? -0.399 -7.420 -10.963 1.00 65.56 93 ARG A N 1
ATOM 723 C CA . ARG A 1 93 ? -0.110 -8.754 -11.489 1.00 65.56 93 ARG A CA 1
ATOM 724 C C . ARG A 1 93 ? 1.403 -8.935 -11.464 1.00 65.56 93 ARG A C 1
ATOM 726 O O . ARG A 1 93 ? 2.080 -8.072 -12.031 1.00 65.56 93 ARG A O 1
ATOM 733 N N . PRO A 1 94 ? 1.929 -9.992 -10.821 1.00 50.62 94 PRO A N 1
ATOM 734 C CA . PRO A 1 94 ? 3.311 -10.390 -11.033 1.00 50.62 94 PRO A CA 1
ATOM 735 C C . PRO A 1 94 ? 3.547 -10.493 -12.539 1.00 50.62 94 PRO A C 1
ATOM 737 O O . PRO A 1 94 ? 2.698 -11.016 -13.264 1.00 50.62 94 PRO A O 1
ATOM 740 N N . VAL A 1 95 ? 4.640 -9.910 -13.014 1.00 53.59 95 VAL A N 1
ATOM 741 C CA . VAL A 1 95 ? 5.128 -10.226 -14.352 1.00 53.59 95 VAL A CA 1
ATOM 742 C C . VAL A 1 95 ? 5.953 -11.489 -14.149 1.00 53.59 95 VAL A C 1
ATOM 744 O O . VAL A 1 95 ? 6.924 -11.432 -13.393 1.00 53.59 95 VAL A O 1
ATOM 747 N N . ASP A 1 96 ? 5.480 -12.607 -14.698 1.00 47.53 96 ASP A N 1
ATOM 748 C CA . ASP A 1 96 ? 6.195 -13.891 -14.677 1.00 47.53 96 ASP A CA 1
ATOM 749 C C . ASP A 1 96 ? 7.579 -13.777 -15.341 1.00 47.53 96 ASP A C 1
ATOM 751 O O . ASP A 1 96 ? 7.700 -13.032 -16.348 1.00 47.53 96 ASP A O 1
#